Protein AF-A0A2D7XS21-F1 (afdb_monomer_lite)

Structure (mmCIF, N/CA/C/O backbone):
data_AF-A0A2D7XS21-F1
#
_entry.id   AF-A0A2D7XS21-F1
#
loop_
_atom_site.group_PDB
_atom_site.id
_atom_site.type_symbol
_atom_site.label_atom_id
_atom_site.label_alt_id
_atom_site.label_comp_id
_atom_site.label_asym_id
_atom_site.label_entity_id
_atom_site.label_seq_id
_atom_site.pdbx_PDB_ins_code
_atom_site.Cartn_x
_atom_site.Cartn_y
_atom_site.Cartn_z
_atom_site.occupancy
_atom_site.B_iso_or_equiv
_atom_site.auth_seq_id
_atom_site.auth_comp_id
_atom_site.auth_asym_id
_atom_site.auth_atom_id
_atom_site.pdbx_PDB_model_num
ATOM 1 N N . MET A 1 1 ? 32.050 13.202 -12.595 1.00 60.28 1 MET A N 1
ATOM 2 C CA . MET A 1 1 ? 31.162 12.909 -13.746 1.00 60.28 1 MET A CA 1
ATOM 3 C C . MET A 1 1 ? 30.806 11.429 -13.888 1.00 60.28 1 MET A C 1
ATOM 5 O O . MET A 1 1 ? 29.666 11.155 -14.221 1.00 60.28 1 MET A O 1
ATOM 9 N N . LEU A 1 2 ? 31.701 10.484 -13.564 1.00 75.50 2 LEU A N 1
ATOM 10 C CA . LEU A 1 2 ? 31.479 9.037 -13.751 1.00 75.50 2 LEU A CA 1
ATOM 11 C C . LEU A 1 2 ? 30.229 8.457 -13.037 1.00 75.50 2 LEU A C 1
ATOM 13 O O . LEU A 1 2 ? 29.581 7.565 -13.571 1.00 75.50 2 LEU A O 1
ATOM 17 N N . PHE A 1 3 ? 29.843 8.994 -11.874 1.00 74.50 3 PHE A N 1
ATOM 18 C CA . PHE A 1 3 ? 28.662 8.542 -11.116 1.00 74.50 3 PHE A CA 1
ATOM 19 C C . PHE A 1 3 ? 27.321 8.895 -11.791 1.00 74.50 3 PHE A C 1
ATOM 21 O O . PHE A 1 3 ? 26.413 8.072 -11.827 1.00 74.50 3 PHE A O 1
ATOM 28 N N . ILE A 1 4 ? 27.206 10.095 -12.378 1.00 77.12 4 ILE A N 1
ATOM 29 C CA . ILE A 1 4 ? 25.975 10.550 -13.054 1.00 77.12 4 ILE A CA 1
ATOM 30 C C . ILE A 1 4 ? 25.735 9.751 -14.339 1.00 77.12 4 ILE A C 1
ATOM 32 O O . ILE A 1 4 ? 24.611 9.326 -14.592 1.00 77.12 4 ILE A O 1
ATOM 36 N N . SER A 1 5 ? 26.792 9.484 -15.111 1.00 73.75 5 SER A N 1
ATOM 37 C CA . SER A 1 5 ? 26.692 8.677 -16.331 1.00 73.75 5 SER A CA 1
ATOM 38 C C . SER A 1 5 ? 26.224 7.247 -16.041 1.00 73.75 5 SER A C 1
ATOM 40 O O . SER A 1 5 ? 25.386 6.731 -16.769 1.00 73.75 5 SER A O 1
ATOM 42 N N . ARG A 1 6 ? 26.680 6.631 -14.938 1.00 75.62 6 ARG A N 1
ATOM 43 C CA . ARG A 1 6 ? 26.218 5.298 -14.513 1.00 75.62 6 ARG A CA 1
ATOM 44 C C . ARG A 1 6 ? 24.761 5.274 -14.056 1.00 75.62 6 ARG A C 1
ATOM 46 O O . ARG A 1 6 ? 24.063 4.308 -14.336 1.00 75.62 6 ARG A O 1
ATOM 53 N N . ILE A 1 7 ? 24.286 6.327 -13.390 1.00 71.12 7 ILE A N 1
ATOM 54 C CA . ILE A 1 7 ? 22.875 6.430 -12.992 1.00 71.12 7 ILE A CA 1
ATOM 55 C C . ILE A 1 7 ? 21.961 6.498 -14.220 1.00 71.12 7 ILE A C 1
ATOM 57 O O . ILE A 1 7 ? 20.959 5.800 -14.242 1.00 71.12 7 ILE A O 1
ATOM 61 N N . GLN A 1 8 ? 22.298 7.275 -15.254 1.00 68.31 8 GLN A N 1
ATOM 62 C CA . GLN A 1 8 ? 21.474 7.339 -16.473 1.00 68.31 8 GLN A CA 1
ATOM 63 C C . GLN A 1 8 ? 21.493 6.045 -17.297 1.00 68.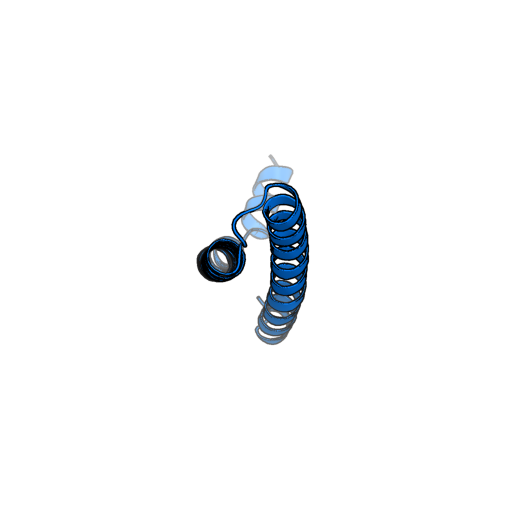31 8 GLN A C 1
ATOM 65 O O . GLN A 1 8 ? 20.537 5.766 -18.011 1.00 68.31 8 GLN A O 1
ATOM 70 N N . GLU A 1 9 ? 22.570 5.267 -17.200 1.00 66.44 9 GLU A N 1
ATOM 71 C CA . GLU A 1 9 ? 22.727 3.994 -17.910 1.00 66.44 9 GLU A CA 1
ATOM 72 C C . GLU A 1 9 ? 21.937 2.855 -17.233 1.00 66.44 9 GLU A C 1
ATOM 74 O O . GLU A 1 9 ? 21.411 1.980 -17.912 1.00 66.44 9 GLU A O 1
ATOM 79 N N . ILE A 1 10 ? 21.809 2.892 -15.898 1.00 64.06 10 ILE A N 1
ATOM 80 C CA . ILE A 1 10 ? 21.112 1.872 -15.089 1.00 64.06 10 ILE A CA 1
ATOM 81 C C . ILE A 1 10 ? 19.638 2.240 -14.860 1.00 64.06 10 ILE A C 1
ATOM 83 O O . ILE A 1 10 ? 18.761 1.378 -14.874 1.00 64.06 10 ILE A O 1
ATOM 87 N N . VAL A 1 11 ? 19.335 3.526 -14.666 1.00 63.41 11 VAL A N 1
ATOM 88 C CA . VAL A 1 11 ? 17.966 4.026 -14.494 1.00 63.41 11 VAL A CA 1
ATOM 89 C C . VAL A 1 11 ? 17.362 4.266 -15.875 1.00 63.41 11 VAL A C 1
ATOM 91 O O . VAL A 1 11 ? 17.191 5.392 -16.337 1.00 63.41 11 VAL A O 1
ATOM 94 N N . VAL A 1 12 ? 17.048 3.168 -16.557 1.00 62.91 12 VAL A N 1
ATOM 95 C CA . VAL A 1 12 ? 16.274 3.199 -17.799 1.00 62.91 12 VAL A CA 1
ATOM 96 C C . VAL A 1 12 ? 14.881 3.758 -17.487 1.00 62.91 12 VAL A C 1
ATOM 98 O O . VAL A 1 12 ? 14.293 3.422 -16.458 1.00 62.91 12 VAL A O 1
ATOM 101 N N . ILE A 1 13 ? 14.327 4.574 -18.392 1.00 65.50 13 ILE A N 1
ATOM 102 C CA . ILE A 1 13 ? 12.954 5.132 -18.357 1.00 65.50 13 ILE A CA 1
ATOM 103 C C . ILE A 1 13 ? 11.880 4.090 -17.993 1.00 65.50 13 ILE A C 1
ATOM 105 O O . ILE A 1 13 ? 10.839 4.439 -17.439 1.00 65.50 13 ILE A O 1
ATOM 109 N N . ASN A 1 14 ? 12.146 2.809 -18.245 1.00 68.62 14 ASN A N 1
ATOM 110 C CA . ASN A 1 14 ? 11.273 1.702 -17.884 1.00 68.62 14 ASN A CA 1
ATOM 111 C C . ASN A 1 14 ? 10.987 1.633 -16.369 1.00 68.62 14 ASN A C 1
ATOM 113 O O . ASN A 1 14 ? 9.831 1.518 -15.975 1.00 68.62 14 ASN A O 1
ATOM 117 N N . ASN A 1 15 ? 11.996 1.846 -15.512 1.00 75.06 15 ASN A N 1
ATOM 118 C CA . ASN A 1 15 ? 11.827 1.869 -14.050 1.00 75.06 15 ASN A CA 1
ATOM 119 C C . ASN A 1 15 ? 10.845 2.960 -13.589 1.00 75.06 15 ASN A C 1
ATOM 121 O O . ASN A 1 15 ? 10.085 2.775 -12.636 1.00 75.06 15 ASN A O 1
ATOM 125 N N . PHE A 1 16 ? 10.836 4.100 -14.286 1.00 79.06 16 PHE A N 1
ATOM 126 C CA . PHE A 1 16 ? 9.913 5.195 -14.005 1.00 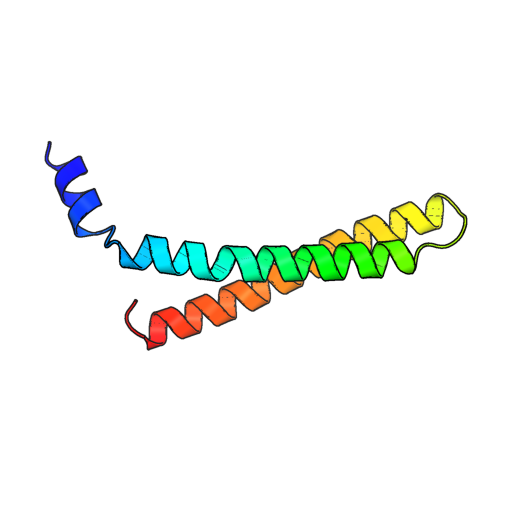79.06 16 PHE A CA 1
ATOM 127 C C . PHE A 1 16 ? 8.471 4.821 -14.371 1.00 79.06 16 PHE A C 1
ATOM 129 O O . PHE A 1 16 ? 7.556 5.028 -13.572 1.00 79.06 16 PHE A O 1
ATOM 136 N N . TRP A 1 17 ? 8.267 4.215 -15.545 1.00 79.62 17 TRP A N 1
ATOM 137 C CA . TRP A 1 17 ? 6.949 3.751 -15.988 1.00 79.62 17 TRP A CA 1
ATOM 138 C C . TRP A 1 17 ? 6.394 2.623 -15.118 1.00 79.62 17 TRP A C 1
ATOM 140 O O . TRP A 1 17 ? 5.208 2.631 -14.791 1.00 79.62 17 TRP A O 1
ATOM 150 N N . VAL A 1 18 ? 7.252 1.704 -14.679 1.00 82.69 18 VAL A N 1
ATOM 151 C CA . VAL A 1 18 ? 6.911 0.629 -13.740 1.00 82.69 18 VAL A CA 1
ATOM 152 C C . VAL A 1 18 ? 6.411 1.196 -12.408 1.00 82.69 18 VAL A C 1
ATOM 154 O O . VAL A 1 18 ? 5.329 0.831 -11.942 1.00 82.69 18 VAL A O 1
ATOM 157 N N . GLY A 1 19 ? 7.140 2.145 -11.813 1.00 82.25 19 GLY A N 1
ATOM 158 C CA . GLY A 1 19 ? 6.703 2.816 -10.585 1.00 82.25 19 GLY A CA 1
ATOM 159 C C . GLY A 1 19 ? 5.390 3.584 -10.770 1.00 82.25 19 GLY A C 1
ATOM 160 O O . GLY A 1 19 ? 4.470 3.480 -9.951 1.00 82.25 19 GLY A O 1
ATOM 161 N N . MET A 1 20 ? 5.259 4.301 -11.888 1.00 87.00 20 MET A N 1
ATOM 162 C CA . MET A 1 20 ? 4.037 5.030 -12.218 1.00 87.00 20 MET A CA 1
ATOM 163 C C . MET A 1 20 ? 2.821 4.121 -12.402 1.00 87.00 20 MET A C 1
ATOM 165 O O . MET A 1 20 ? 1.732 4.513 -11.997 1.00 87.00 20 MET A O 1
ATOM 169 N N . ALA A 1 21 ? 2.986 2.918 -12.954 1.00 85.38 21 ALA A N 1
ATOM 170 C CA . ALA A 1 21 ? 1.898 1.956 -13.115 1.00 85.38 21 ALA A CA 1
ATOM 171 C C . ALA A 1 21 ? 1.419 1.369 -11.772 1.00 85.38 21 ALA A C 1
ATOM 173 O O . ALA A 1 21 ? 0.218 1.169 -11.585 1.00 85.38 21 ALA A O 1
ATOM 174 N N . LYS A 1 22 ? 2.326 1.146 -10.810 1.00 87.19 22 LYS A N 1
ATOM 175 C CA . LYS A 1 22 ? 1.985 0.633 -9.467 1.00 87.19 22 LYS A CA 1
ATOM 176 C C . LYS A 1 22 ? 1.214 1.644 -8.613 1.00 87.19 22 LYS A C 1
ATOM 178 O O . LYS A 1 22 ? 0.279 1.285 -7.899 1.00 87.19 22 LYS A O 1
ATOM 183 N N . THR A 1 23 ? 1.599 2.918 -8.692 1.00 90.94 23 THR A N 1
ATOM 184 C CA . THR A 1 23 ? 1.054 4.006 -7.858 1.00 90.94 23 THR A CA 1
ATOM 185 C C . THR A 1 23 ? -0.484 4.108 -7.855 1.00 90.94 23 THR A C 1
ATOM 187 O O . THR A 1 23 ? -1.063 4.131 -6.765 1.00 90.94 23 THR A O 1
ATOM 190 N N . PRO A 1 24 ? -1.190 4.143 -9.007 1.00 93.50 24 PRO A N 1
ATOM 191 C CA . PRO A 1 24 ? -2.650 4.221 -9.023 1.00 93.50 24 PRO A CA 1
ATOM 192 C C . PRO A 1 24 ? -3.309 2.977 -8.421 1.00 93.50 24 PRO A C 1
ATOM 194 O O . PRO A 1 24 ? -4.343 3.098 -7.767 1.00 93.50 24 PRO A O 1
ATOM 197 N N . VAL A 1 25 ? -2.702 1.796 -8.579 1.00 93.38 25 VAL A N 1
ATOM 198 C CA . VAL A 1 25 ? -3.216 0.545 -8.006 1.00 93.38 25 VAL A CA 1
ATOM 199 C C . VAL A 1 25 ? -3.152 0.594 -6.482 1.00 93.38 25 VAL A C 1
ATOM 201 O O . VAL A 1 25 ? -4.150 0.331 -5.814 1.00 93.38 25 VAL A O 1
ATOM 204 N N . PHE A 1 26 ? -2.018 1.012 -5.919 1.00 93.94 26 PHE A N 1
ATOM 205 C CA . PHE A 1 26 ? -1.876 1.169 -4.471 1.00 93.94 26 PHE A CA 1
ATOM 206 C C . PHE A 1 26 ? -2.820 2.236 -3.911 1.00 93.94 26 PHE A C 1
ATOM 208 O O . PHE A 1 26 ? -3.472 2.000 -2.894 1.00 93.94 26 PHE A O 1
ATOM 215 N N . GLY A 1 27 ? -2.952 3.377 -4.593 1.00 94.38 27 GLY A N 1
ATOM 216 C CA . GLY A 1 27 ? -3.887 4.431 -4.195 1.00 94.38 27 GLY A CA 1
ATOM 217 C C . GLY A 1 27 ? -5.337 3.945 -4.164 1.00 94.38 27 GLY A C 1
ATOM 218 O O . GLY A 1 27 ? -6.060 4.222 -3.208 1.00 94.38 27 GLY A O 1
ATOM 219 N N . LEU A 1 28 ? -5.746 3.160 -5.164 1.00 95.69 28 LEU A N 1
ATOM 220 C CA . LEU A 1 28 ? -7.088 2.586 -5.238 1.00 95.69 28 LEU A CA 1
ATOM 221 C C . LEU A 1 28 ? -7.341 1.567 -4.120 1.00 95.69 28 LEU A C 1
ATOM 223 O O . LEU A 1 28 ? -8.391 1.613 -3.483 1.00 95.69 28 LEU A O 1
ATOM 227 N N . ILE A 1 29 ? -6.370 0.696 -3.829 1.00 95.12 29 ILE A N 1
ATOM 228 C CA . ILE A 1 29 ? -6.450 -0.269 -2.722 1.00 95.12 29 ILE A CA 1
ATOM 229 C C . ILE A 1 29 ? -6.653 0.460 -1.389 1.00 95.12 29 ILE A C 1
ATOM 231 O O . ILE A 1 29 ? -7.584 0.144 -0.648 1.00 95.12 29 ILE A O 1
ATOM 235 N N . VAL A 1 30 ? -5.823 1.466 -1.095 1.00 95.50 30 VAL A N 1
ATOM 236 C CA . VAL A 1 30 ? -5.917 2.236 0.155 1.00 95.50 30 VAL A CA 1
ATOM 237 C C . VAL A 1 30 ? -7.253 2.964 0.253 1.00 95.50 30 VAL A C 1
ATOM 239 O O . VAL A 1 30 ? -7.899 2.893 1.297 1.00 95.50 30 VAL A O 1
ATOM 242 N N . ALA A 1 31 ? -7.691 3.625 -0.822 1.00 95.94 31 ALA A N 1
ATOM 243 C CA . ALA A 1 31 ? -8.959 4.348 -0.844 1.00 95.94 31 ALA A CA 1
ATOM 244 C C . ALA A 1 31 ? -10.146 3.417 -0.567 1.00 95.94 31 ALA A C 1
ATOM 246 O O . ALA A 1 31 ? -10.989 3.727 0.272 1.00 95.94 31 ALA A O 1
ATOM 247 N N . LEU A 1 32 ? -10.187 2.247 -1.210 1.00 95.62 32 LEU A N 1
ATOM 248 C CA . LEU A 1 32 ? -11.264 1.277 -1.017 1.00 95.62 32 LEU A CA 1
ATOM 249 C C . LEU A 1 32 ? -11.304 0.730 0.411 1.00 95.62 32 LEU A C 1
ATOM 251 O O . LEU A 1 32 ? -12.380 0.667 1.006 1.00 95.62 32 LEU A O 1
ATOM 255 N N . ILE A 1 33 ? -10.152 0.368 0.980 1.00 94.81 33 ILE A N 1
ATOM 256 C CA . ILE A 1 33 ? -10.072 -0.160 2.349 1.00 94.81 33 ILE A CA 1
ATOM 257 C C . ILE A 1 33 ? -10.460 0.917 3.360 1.00 94.81 33 ILE A C 1
ATOM 259 O O . ILE A 1 33 ? -11.264 0.652 4.251 1.00 94.81 33 ILE A O 1
ATOM 263 N N . ALA A 1 34 ? -9.953 2.140 3.190 1.00 93.12 34 ALA A N 1
ATOM 264 C CA . ALA A 1 34 ? -10.274 3.263 4.062 1.00 93.12 34 ALA A CA 1
ATOM 265 C C . ALA A 1 34 ? -11.770 3.605 4.020 1.00 93.12 34 ALA A C 1
ATOM 267 O O . ALA A 1 34 ? -12.400 3.742 5.070 1.00 93.12 34 ALA A O 1
ATOM 268 N N . CYS A 1 35 ? -12.368 3.678 2.826 1.00 94.44 35 CYS A N 1
ATOM 269 C CA . CYS A 1 35 ? -13.804 3.897 2.681 1.00 94.44 35 CYS A CA 1
ATOM 270 C C . CYS A 1 35 ? -14.607 2.752 3.298 1.00 94.44 35 CYS A C 1
ATOM 272 O O . CYS A 1 35 ? -15.577 3.009 4.006 1.00 94.44 35 CYS A O 1
ATOM 274 N N . ARG A 1 36 ? -14.203 1.495 3.084 1.00 93.88 36 ARG A N 1
ATOM 275 C CA . ARG A 1 36 ? -14.919 0.346 3.641 1.00 93.88 36 ARG A CA 1
ATOM 276 C C . ARG A 1 36 ? -14.907 0.360 5.163 1.00 93.88 36 ARG A C 1
ATOM 278 O O . ARG A 1 36 ? -15.958 0.254 5.784 1.00 93.88 36 ARG A O 1
ATOM 285 N N . GLN A 1 37 ? -13.731 0.523 5.755 1.00 91.94 37 GLN A N 1
ATOM 286 C CA . GLN A 1 37 ? -13.588 0.493 7.201 1.00 91.94 37 GLN A CA 1
ATOM 287 C C . GLN A 1 37 ? -14.215 1.721 7.866 1.00 91.94 37 GLN A C 1
ATOM 289 O O . GLN A 1 37 ? -14.699 1.600 8.984 1.00 91.94 37 GLN A O 1
ATOM 294 N N . GLY A 1 38 ? -14.243 2.865 7.172 1.00 89.69 38 GLY A N 1
ATOM 295 C CA . GLY A 1 38 ? -14.933 4.082 7.601 1.00 89.69 38 GLY A CA 1
ATOM 296 C C . GLY A 1 38 ? -16.461 3.971 7.566 1.00 89.69 38 GLY A C 1
ATOM 297 O O . GLY A 1 38 ? -17.127 4.532 8.431 1.00 89.69 38 GLY A O 1
ATOM 298 N N . LEU A 1 39 ? -17.018 3.221 6.610 1.00 91.38 39 LEU A N 1
ATOM 299 C CA . LEU A 1 39 ? -18.458 2.945 6.532 1.00 91.38 39 LEU A CA 1
ATOM 300 C C . LEU A 1 39 ? -18.921 1.907 7.568 1.00 91.38 39 LEU A C 1
ATOM 302 O O . LEU A 1 39 ? -20.062 1.973 8.012 1.00 91.38 39 LEU A O 1
ATOM 306 N N . ASP A 1 40 ? -18.042 0.987 7.978 1.00 87.19 40 ASP A N 1
ATOM 307 C CA . ASP A 1 40 ? -18.316 -0.038 9.002 1.00 87.19 40 ASP A CA 1
ATOM 308 C C . ASP A 1 40 ? -18.117 0.478 10.454 1.00 87.19 40 ASP A C 1
ATOM 310 O O . ASP A 1 40 ? -18.152 -0.301 11.411 1.00 87.19 40 ASP A O 1
ATOM 314 N N . VAL A 1 41 ? -17.900 1.786 10.663 1.00 87.94 41 VAL A N 1
ATOM 315 C CA . VAL A 1 41 ? -17.724 2.377 12.004 1.00 87.94 41 VAL A CA 1
ATOM 316 C C . VAL A 1 41 ? -19.066 2.496 12.737 1.00 87.94 41 VAL A C 1
ATOM 318 O O . VAL A 1 41 ? -20.004 3.119 12.248 1.00 87.94 41 VAL A O 1
ATOM 321 N N . GLY A 1 42 ? -19.148 1.942 13.952 1.00 86.44 42 GLY A N 1
ATOM 322 C CA . GLY A 1 42 ? -20.285 2.151 14.855 1.00 86.44 42 GLY A CA 1
ATOM 323 C C . GLY A 1 42 ? -20.315 3.551 15.490 1.00 86.44 42 GLY A C 1
ATOM 324 O O . GLY A 1 42 ? -19.355 4.306 15.415 1.00 86.44 42 GLY A O 1
ATOM 325 N N . GLY A 1 43 ? -21.402 3.892 16.188 1.00 85.19 43 GLY A N 1
ATOM 326 C CA . GLY A 1 43 ? -21.614 5.230 16.772 1.00 85.19 43 GLY A CA 1
ATOM 327 C C . GLY A 1 43 ? -20.751 5.603 17.989 1.00 85.19 43 GLY A C 1
ATOM 328 O O . GLY A 1 43 ? -21.048 6.599 18.641 1.00 85.19 43 GLY A O 1
ATOM 329 N N . ASP A 1 44 ? -19.723 4.820 18.321 1.00 89.62 44 ASP A N 1
ATOM 330 C CA . ASP A 1 44 ? -18.865 5.047 19.487 1.00 89.62 44 ASP A CA 1
ATOM 331 C C . ASP A 1 44 ? -17.391 5.257 19.100 1.00 89.62 44 ASP A C 1
ATOM 333 O O . ASP A 1 44 ? -16.861 4.651 18.163 1.00 89.62 44 ASP A O 1
ATOM 337 N N . VAL A 1 45 ? -16.703 6.098 19.875 1.00 87.19 45 VAL A N 1
ATOM 338 C CA . VAL A 1 45 ? -15.312 6.515 19.638 1.00 87.19 45 VAL A CA 1
ATOM 339 C C . VAL A 1 45 ? -14.342 5.332 19.739 1.00 87.19 45 VAL A C 1
ATOM 341 O O . VAL A 1 45 ? -13.331 5.273 19.035 1.00 87.19 45 VAL A O 1
ATOM 344 N N . GLN A 1 46 ? -14.656 4.340 20.574 1.00 88.94 46 GLN A N 1
ATOM 345 C CA . GLN A 1 46 ? -13.833 3.148 20.745 1.00 88.94 46 GLN A CA 1
ATOM 346 C C . GLN A 1 46 ? -13.946 2.209 19.535 1.00 88.94 46 GLN A C 1
ATOM 348 O O . GLN A 1 46 ? -12.961 1.573 19.148 1.00 88.94 46 GLN A O 1
ATOM 353 N N . SER A 1 47 ? -15.113 2.170 18.881 1.00 87.31 47 SER A N 1
ATOM 354 C CA . SER A 1 47 ? -15.301 1.477 17.600 1.00 87.31 47 SER A CA 1
ATOM 355 C C . SER A 1 47 ? -14.536 2.161 16.467 1.00 87.31 47 SER A C 1
ATOM 357 O O . SER A 1 47 ? -13.938 1.471 15.642 1.00 87.31 47 SER A O 1
ATOM 359 N N . LEU A 1 48 ? -14.507 3.497 16.442 1.00 89.94 48 LEU A N 1
ATOM 360 C CA . LEU A 1 48 ? -13.757 4.271 15.448 1.00 89.94 48 LEU A CA 1
ATOM 361 C C . LEU A 1 48 ? -12.250 3.977 15.515 1.00 89.94 48 LEU A C 1
ATOM 363 O O . LEU A 1 48 ? -11.616 3.742 14.484 1.00 89.94 48 LEU A O 1
ATOM 367 N N . GLY A 1 49 ? -11.674 3.932 16.720 1.00 90.44 49 GLY A N 1
ATOM 368 C CA . GLY A 1 49 ? -10.257 3.601 16.907 1.00 90.44 49 GLY A CA 1
ATOM 369 C C . GLY A 1 49 ? -9.907 2.186 16.429 1.00 90.44 49 GLY A C 1
ATOM 370 O O . GLY A 1 49 ? -8.911 1.989 15.725 1.00 90.44 49 GLY A O 1
ATOM 371 N N . LYS A 1 50 ? -10.758 1.200 16.746 1.00 91.12 50 LYS A N 1
ATOM 372 C CA . LYS A 1 50 ? -10.604 -0.190 16.277 1.00 91.12 50 LYS A CA 1
ATOM 373 C C . LYS A 1 50 ? -10.709 -0.304 14.756 1.00 91.12 50 LYS A C 1
ATOM 375 O O . LYS A 1 50 ? -9.887 -0.971 14.138 1.00 91.12 50 LYS A O 1
ATOM 380 N N . ALA A 1 51 ? -11.679 0.374 14.148 1.00 91.00 51 ALA A N 1
ATOM 381 C CA . ALA A 1 51 ? -11.841 0.391 12.700 1.00 91.00 51 ALA A CA 1
ATOM 382 C C . ALA A 1 51 ? -10.642 1.055 12.004 1.00 91.00 51 ALA A C 1
ATOM 384 O O . ALA A 1 51 ? -10.096 0.498 11.060 1.00 91.00 51 ALA A O 1
ATOM 385 N N . THR A 1 52 ? -10.155 2.192 12.508 1.00 90.50 52 THR A N 1
ATOM 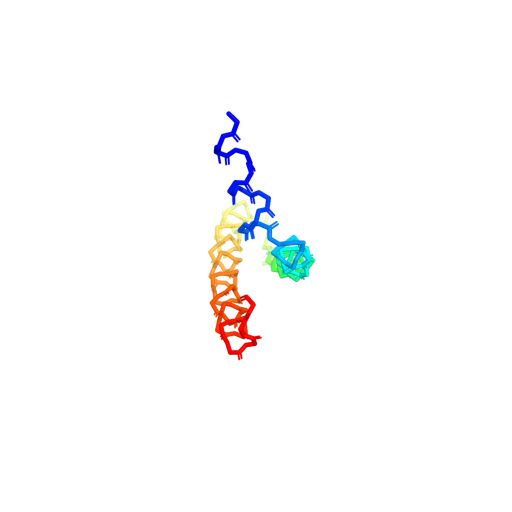386 C CA . THR A 1 52 ? -9.014 2.908 11.907 1.00 90.50 52 THR A CA 1
ATOM 387 C C . THR A 1 52 ? -7.723 2.086 11.965 1.00 90.50 52 THR A C 1
ATOM 389 O O . THR A 1 52 ? -7.003 1.979 10.975 1.00 90.50 52 THR A O 1
ATOM 392 N N . THR A 1 53 ? -7.439 1.448 13.102 1.00 93.88 53 THR A N 1
ATOM 393 C CA . THR A 1 53 ? -6.257 0.579 13.249 1.00 93.88 53 THR A CA 1
ATOM 394 C C . THR A 1 53 ? -6.350 -0.665 12.368 1.00 93.88 53 THR A C 1
ATOM 396 O O . THR A 1 53 ? -5.388 -0.989 11.671 1.00 93.88 53 THR A O 1
ATOM 399 N N . ALA A 1 54 ? -7.521 -1.309 12.310 1.00 93.00 54 ALA A N 1
ATOM 400 C CA . ALA A 1 54 ? -7.765 -2.410 11.384 1.00 93.00 54 ALA A CA 1
ATOM 401 C C . AL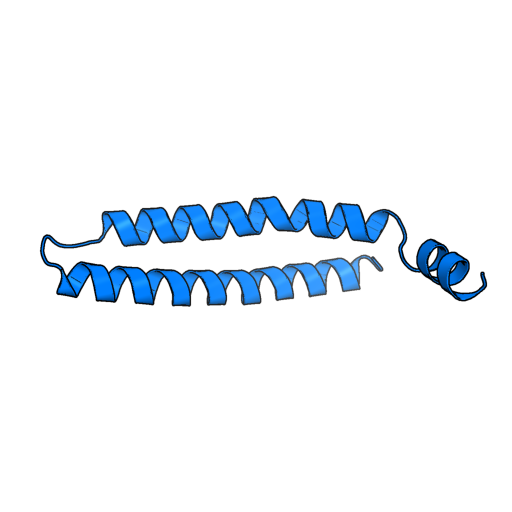A A 1 54 ? -7.598 -1.969 9.920 1.00 93.00 54 ALA A C 1
ATOM 403 O O . ALA A 1 54 ? -6.985 -2.692 9.139 1.00 93.00 54 ALA A O 1
ATOM 404 N N . SER A 1 55 ? -8.073 -0.775 9.553 1.00 95.44 55 SER A N 1
ATOM 405 C CA . SER A 1 55 ? -7.937 -0.223 8.200 1.00 95.44 55 SER A CA 1
ATOM 406 C C . SER A 1 55 ? -6.476 -0.128 7.769 1.00 95.44 55 SER A C 1
ATOM 408 O O . SER A 1 55 ? -6.138 -0.524 6.656 1.00 95.44 55 SER A O 1
ATOM 410 N N . VAL A 1 56 ? -5.601 0.382 8.643 1.00 96.06 56 VAL A N 1
ATOM 411 C CA . VAL A 1 56 ? -4.173 0.551 8.333 1.00 96.06 56 VAL A CA 1
ATOM 412 C C . VAL A 1 56 ? -3.486 -0.803 8.157 1.00 96.06 56 VAL A C 1
ATOM 414 O O . VAL A 1 56 ? -2.734 -0.983 7.202 1.00 96.06 56 VAL A O 1
ATOM 417 N N . VAL A 1 57 ? -3.776 -1.774 9.028 1.00 96.62 57 VAL A N 1
ATOM 418 C CA . VAL A 1 57 ? -3.189 -3.121 8.936 1.00 96.62 57 VAL A CA 1
ATOM 419 C C . VAL A 1 57 ? -3.602 -3.816 7.637 1.00 96.62 57 VAL A C 1
ATOM 421 O O . VAL A 1 57 ? -2.739 -4.327 6.924 1.00 96.62 57 VAL A O 1
ATOM 424 N N . HIS A 1 58 ? -4.893 -3.785 7.283 1.00 95.62 58 HIS A N 1
ATOM 425 C CA . HIS A 1 58 ? -5.374 -4.377 6.030 1.00 95.62 58 HIS A CA 1
ATOM 426 C C . HIS A 1 58 ? -4.777 -3.686 4.798 1.00 95.62 58 HIS A C 1
ATOM 428 O O . HIS A 1 58 ? -4.386 -4.365 3.849 1.00 95.62 58 HIS A O 1
ATOM 434 N N . ALA A 1 59 ? -4.661 -2.354 4.821 1.00 95.81 59 ALA A N 1
ATOM 435 C CA . ALA A 1 59 ? -4.065 -1.593 3.729 1.00 95.81 59 ALA A CA 1
ATOM 436 C C . ALA A 1 59 ? -2.592 -1.950 3.512 1.00 95.81 59 ALA A C 1
ATOM 438 O O . ALA A 1 59 ? -2.209 -2.293 2.396 1.00 95.81 59 ALA A O 1
ATOM 439 N N . ILE A 1 60 ? -1.773 -1.933 4.567 1.00 95.94 60 ILE A N 1
ATOM 440 C CA . ILE A 1 60 ? -0.342 -2.253 4.463 1.00 95.94 60 ILE A CA 1
ATOM 441 C C . ILE A 1 60 ? -0.142 -3.702 4.013 1.00 95.94 60 ILE A C 1
ATOM 443 O O . ILE A 1 60 ? 0.690 -3.958 3.145 1.00 95.94 60 ILE A O 1
ATOM 447 N N . PHE A 1 61 ? -0.927 -4.642 4.545 1.00 97.00 61 PHE A N 1
ATOM 448 C CA . PHE A 1 61 ? -0.851 -6.041 4.133 1.00 97.00 61 PHE A CA 1
ATOM 449 C C . PHE A 1 61 ? -1.127 -6.211 2.633 1.00 97.00 61 PHE A C 1
ATOM 451 O O . PHE A 1 61 ? -0.333 -6.833 1.926 1.00 97.00 61 PHE A O 1
ATOM 458 N N . LEU A 1 62 ? -2.208 -5.611 2.125 1.00 95.81 62 LEU A N 1
ATOM 459 C CA . LEU A 1 62 ? -2.550 -5.690 0.704 1.00 95.81 62 LEU A CA 1
ATOM 460 C C . LEU A 1 62 ? -1.535 -4.973 -0.187 1.00 95.81 62 LEU A C 1
ATOM 462 O O . LEU A 1 62 ? -1.248 -5.475 -1.272 1.00 95.81 62 LEU A O 1
ATOM 466 N N . ILE A 1 63 ? -0.948 -3.861 0.261 1.00 95.81 63 ILE A N 1
ATOM 467 C CA . ILE A 1 63 ? 0.145 -3.195 -0.462 1.00 95.81 63 ILE A CA 1
ATOM 468 C C . ILE A 1 63 ? 1.347 -4.132 -0.598 1.00 95.81 63 ILE A C 1
ATOM 470 O O . ILE A 1 63 ? 1.835 -4.305 -1.708 1.00 95.81 63 ILE A O 1
ATOM 474 N N . ILE A 1 64 ? 1.796 -4.766 0.491 1.00 95.56 64 ILE A N 1
ATOM 475 C CA . ILE A 1 64 ? 2.964 -5.663 0.470 1.00 95.56 64 ILE A CA 1
ATOM 476 C C . ILE A 1 64 ? 2.718 -6.854 -0.461 1.00 95.56 64 ILE A C 1
ATOM 478 O O . ILE A 1 64 ? 3.564 -7.175 -1.292 1.00 95.56 64 ILE A O 1
ATOM 482 N N . VAL A 1 65 ? 1.548 -7.493 -0.357 1.00 95.94 65 VAL A N 1
ATOM 483 C CA . VAL A 1 65 ? 1.185 -8.628 -1.221 1.00 95.94 65 VAL A CA 1
ATOM 484 C C . VAL A 1 65 ? 1.135 -8.202 -2.687 1.00 95.94 65 VAL A C 1
ATOM 486 O O . VAL A 1 65 ? 1.691 -8.876 -3.550 1.00 95.94 65 VAL A O 1
ATOM 489 N N . THR A 1 66 ? 0.496 -7.069 -2.973 1.00 94.69 66 THR A N 1
ATOM 490 C CA . THR A 1 66 ? 0.367 -6.561 -4.343 1.00 94.69 66 THR A CA 1
ATOM 491 C C . THR A 1 66 ? 1.728 -6.165 -4.915 1.00 94.69 66 THR A C 1
ATOM 493 O O . THR A 1 66 ? 2.012 -6.463 -6.072 1.00 94.69 66 THR A O 1
ATOM 496 N N . ASP A 1 67 ? 2.601 -5.547 -4.118 1.00 94.12 67 ASP A N 1
ATOM 497 C CA . ASP A 1 67 ? 3.956 -5.203 -4.5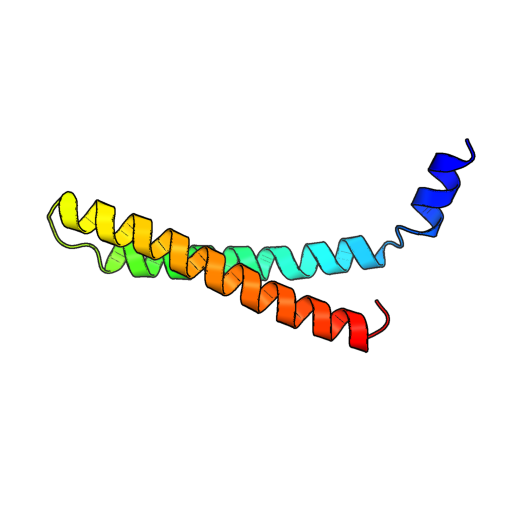49 1.00 94.12 67 ASP A CA 1
ATOM 498 C C . ASP A 1 67 ? 4.794 -6.447 -4.861 1.00 94.12 67 ASP A C 1
ATOM 500 O O . ASP A 1 67 ? 5.455 -6.476 -5.898 1.00 94.12 67 ASP A O 1
ATOM 504 N N . ALA A 1 68 ? 4.695 -7.500 -4.043 1.00 94.31 68 ALA A N 1
ATOM 505 C CA . ALA A 1 68 ? 5.362 -8.774 -4.306 1.00 94.31 68 ALA A CA 1
ATOM 506 C C . ALA A 1 68 ? 4.885 -9.417 -5.621 1.00 94.31 68 ALA A C 1
ATOM 508 O O . ALA A 1 68 ? 5.702 -9.910 -6.397 1.00 94.31 68 ALA A O 1
ATOM 509 N N . ILE A 1 69 ? 3.579 -9.362 -5.909 1.00 93.12 69 ILE A N 1
ATOM 510 C CA . ILE A 1 69 ? 3.020 -9.834 -7.185 1.00 93.12 69 ILE A CA 1
ATOM 511 C C . ILE A 1 69 ? 3.605 -9.034 -8.350 1.00 93.12 69 ILE A C 1
ATOM 513 O O . ILE A 1 69 ? 4.077 -9.619 -9.322 1.00 93.12 69 ILE A O 1
ATOM 517 N N . PHE A 1 70 ? 3.622 -7.704 -8.252 1.00 90.75 70 PHE A N 1
ATOM 518 C CA . PHE A 1 70 ? 4.227 -6.881 -9.293 1.00 90.75 70 PHE A CA 1
ATOM 519 C C . PHE A 1 70 ? 5.725 -7.157 -9.457 1.00 90.75 70 PHE A C 1
ATOM 521 O O . PHE A 1 70 ? 6.200 -7.209 -10.584 1.00 90.75 70 PHE A O 1
ATOM 528 N N . ALA A 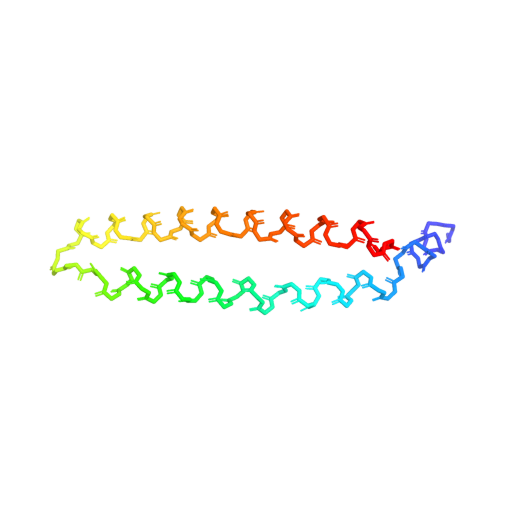1 71 ? 6.472 -7.343 -8.367 1.00 90.69 71 ALA A N 1
ATOM 529 C CA . ALA A 1 71 ? 7.896 -7.661 -8.420 1.00 90.69 71 ALA A CA 1
ATOM 530 C C . ALA A 1 71 ? 8.161 -8.983 -9.157 1.00 90.69 71 ALA A C 1
ATOM 532 O O . ALA A 1 71 ? 9.045 -9.032 -10.005 1.00 90.69 71 ALA A O 1
ATOM 533 N N . MET A 1 72 ? 7.356 -10.020 -8.896 1.00 92.06 72 MET A N 1
ATOM 534 C CA . MET A 1 72 ? 7.420 -11.292 -9.627 1.00 92.06 72 MET A CA 1
ATOM 535 C C . MET A 1 72 ? 7.127 -11.106 -11.122 1.00 92.06 72 MET A C 1
ATOM 537 O O . MET A 1 72 ? 7.832 -11.661 -11.956 1.00 92.06 72 MET A O 1
ATOM 541 N N . ILE A 1 73 ? 6.119 -10.298 -11.469 1.00 89.38 73 ILE A N 1
ATOM 542 C CA . ILE A 1 73 ? 5.762 -10.016 -12.868 1.00 89.38 73 ILE A CA 1
ATOM 543 C C . ILE A 1 73 ? 6.885 -9.264 -13.592 1.00 89.38 73 ILE A C 1
ATOM 545 O O . ILE A 1 73 ? 7.206 -9.608 -14.724 1.00 89.38 73 ILE A O 1
ATOM 549 N N . TYR A 1 74 ? 7.484 -8.248 -12.965 1.00 85.75 74 TYR A N 1
ATOM 550 C CA . TYR A 1 74 ? 8.580 -7.494 -13.583 1.00 85.75 74 TYR A CA 1
ATOM 551 C C . TYR A 1 74 ? 9.841 -8.340 -13.749 1.00 85.75 74 TYR A C 1
ATOM 553 O O . TYR A 1 74 ? 10.452 -8.301 -14.812 1.00 85.75 74 TYR A O 1
ATOM 561 N N . MET A 1 75 ? 10.141 -9.197 -12.767 1.00 87.62 75 MET A N 1
ATOM 562 C CA . MET A 1 75 ? 11.235 -10.162 -12.863 1.00 87.62 75 MET A CA 1
ATOM 563 C C . MET A 1 75 ? 11.048 -11.142 -14.033 1.00 87.62 75 MET A C 1
ATOM 565 O O . MET A 1 75 ? 12.007 -11.416 -14.743 1.00 87.62 75 MET A O 1
ATOM 569 N N . GLU A 1 76 ? 9.827 -11.635 -14.271 1.00 87.94 76 GLU A N 1
ATOM 570 C CA . GLU A 1 76 ? 9.520 -12.512 -15.416 1.00 87.94 76 GLU A CA 1
ATOM 571 C C . GLU A 1 76 ? 9.580 -11.766 -16.763 1.00 87.94 76 GLU A C 1
ATOM 573 O O . GLU A 1 76 ? 9.917 -12.349 -17.790 1.00 87.94 76 GLU A O 1
ATOM 578 N N . LEU A 1 77 ? 9.264 -10.467 -16.772 1.00 82.44 77 LEU A N 1
ATOM 579 C CA . LEU A 1 77 ? 9.313 -9.619 -17.967 1.00 82.44 77 LEU A CA 1
ATOM 580 C C . LEU A 1 77 ? 10.722 -9.089 -18.295 1.00 82.44 77 LEU A C 1
ATOM 582 O O . LEU A 1 77 ? 10.864 -8.395 -19.302 1.00 82.44 77 LEU A O 1
ATOM 586 N N . ASP A 1 78 ? 11.737 -9.423 -17.488 1.00 74.06 78 ASP A N 1
ATOM 587 C CA . ASP A 1 78 ? 13.119 -8.920 -17.585 1.00 74.06 78 ASP A CA 1
ATOM 588 C C . ASP A 1 78 ? 13.198 -7.376 -17.507 1.00 74.06 78 ASP A C 1
ATOM 590 O O . ASP A 1 78 ? 13.985 -6.725 -18.202 1.00 74.06 78 ASP A O 1
ATOM 594 N N . ILE A 1 79 ? 12.322 -6.780 -16.681 1.00 65.12 79 ILE A N 1
ATOM 595 C CA . ILE A 1 79 ? 12.201 -5.331 -16.438 1.00 65.12 79 ILE A CA 1
ATOM 596 C C . ILE A 1 79 ? 12.609 -4.974 -15.009 1.00 65.12 79 ILE A C 1
ATOM 598 O O . ILE A 1 79 ? 12.121 -5.637 -14.066 1.00 65.12 79 ILE A O 1
#

pLDDT: mean 86.53, std 10.05, range [60.28, 97.0]

Sequence (79 aa):
MLFISRIQEIVVINNFWVGMAKTPVFGLIVALIACRQGLDVGGDVQSLGKATTASVVHAIFLIIVTDAIFAMIYMELDI

Radius of gyration: 18.5 Å; chains: 1; bounding box: 53×25×39 Å

Foldseek 3Di:
DVVVVVCPVPPDCVVVVLVVVLVVVLVVLLVVLVVVLVVVADPDPVSVVVSVVVSVVSSVVVSVVVVVVSVVVCVVVVD

Secondary structure (DSSP, 8-state):
-HHHHHHHHHS-HHHHHHHHHHHHHHHHHHHHHHHHHHHT--SSHHHHHHHHHHHHHHHHHHHHHHHHHHHHHHHHTT-